Protein AF-A0A2W2DKU0-F1 (afdb_monomer_lite)

Sequence (84 aa):
MRASRAAVALAVVGLAGAASAGQAAINAELGQRAGNATLGGVVNNLGGSLVVLV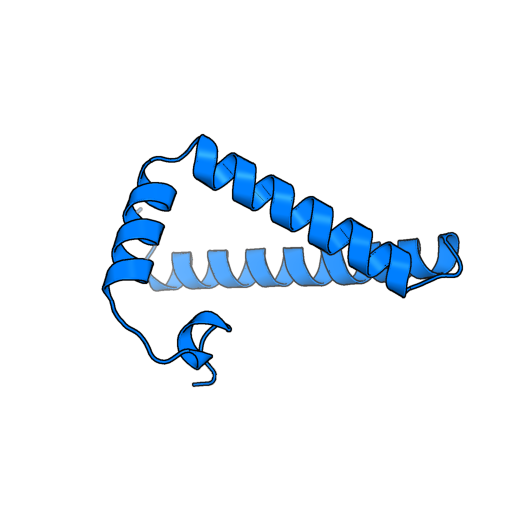GLLVLPSMRTGLVALRRSGLPWWSYLGGLG

Foldseek 3Di:
DDDDPVRVVVVVVVVVVVVVVVLVVQLVVVCVVVVHSVVSVVVSVVVVVVVVVVCCVPPVVNVVVVVVVVVVPDDPCVVVVDPD

Organism: NCBI:txid515350

Structure (mmCIF, N/CA/C/O backbone):
data_AF-A0A2W2DKU0-F1
#
_entry.id   AF-A0A2W2DKU0-F1
#
loop_
_atom_site.group_PDB
_atom_site.id
_atom_site.type_symbol
_atom_site.label_atom_id
_atom_site.label_alt_id
_atom_site.label_comp_id
_atom_site.label_asym_id
_atom_site.label_entity_id
_atom_site.label_seq_id
_atom_site.pdbx_PDB_ins_code
_atom_site.Cartn_x
_atom_site.Cartn_y
_atom_site.Cartn_z
_atom_site.occupancy
_atom_site.B_iso_or_equiv
_atom_site.auth_seq_id
_atom_site.auth_comp_id
_atom_site.auth_asym_id
_atom_site.auth_atom_id
_atom_site.pdbx_PDB_mod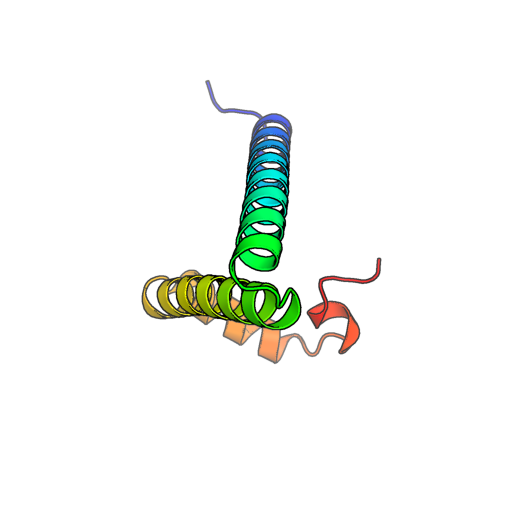el_num
ATOM 1 N N . MET A 1 1 ? 11.975 2.173 25.848 1.00 51.50 1 MET A N 1
ATOM 2 C CA . MET A 1 1 ? 11.553 3.552 25.507 1.00 51.50 1 MET A CA 1
ATOM 3 C C . MET A 1 1 ? 10.437 3.448 24.475 1.00 51.50 1 MET A C 1
ATOM 5 O O . MET A 1 1 ? 10.661 2.816 23.452 1.00 51.50 1 MET A O 1
ATOM 9 N N . ARG A 1 2 ? 9.219 3.939 24.745 1.00 67.69 2 ARG A N 1
ATOM 10 C CA . ARG A 1 2 ? 8.142 3.924 23.734 1.00 67.69 2 ARG A CA 1
ATOM 11 C C . ARG A 1 2 ? 8.384 5.075 22.760 1.00 67.69 2 ARG A C 1
ATOM 13 O O . ARG A 1 2 ? 8.500 6.213 23.203 1.00 67.69 2 ARG A O 1
ATOM 20 N N . ALA A 1 3 ? 8.478 4.778 21.466 1.00 71.19 3 ALA A N 1
ATOM 21 C CA . ALA A 1 3 ? 8.551 5.810 20.439 1.00 71.19 3 ALA A CA 1
ATOM 22 C C . ALA A 1 3 ? 7.303 6.704 20.520 1.00 71.19 3 ALA A C 1
ATOM 24 O O . ALA A 1 3 ? 6.188 6.210 20.717 1.00 71.19 3 ALA A O 1
ATOM 25 N N . SER A 1 4 ? 7.485 8.019 20.394 1.00 90.94 4 SER A N 1
ATOM 26 C CA . SER A 1 4 ? 6.356 8.945 20.334 1.00 90.94 4 SER A CA 1
ATOM 27 C C . SER A 1 4 ? 5.539 8.683 19.063 1.00 90.94 4 SER A C 1
ATOM 29 O O . SER A 1 4 ? 6.074 8.234 18.048 1.00 90.94 4 SER A O 1
ATOM 31 N N . ARG A 1 5 ? 4.233 8.985 19.090 1.00 91.44 5 ARG A N 1
ATOM 32 C CA . ARG A 1 5 ? 3.366 8.868 17.898 1.00 91.44 5 ARG A CA 1
ATOM 33 C C . ARG A 1 5 ? 3.935 9.640 16.703 1.00 91.44 5 ARG A C 1
ATOM 35 O O . ARG A 1 5 ? 3.848 9.164 15.580 1.00 91.44 5 ARG A O 1
ATOM 42 N N . ALA A 1 6 ? 4.569 10.784 16.966 1.00 91.19 6 ALA A N 1
ATOM 43 C CA . ALA A 1 6 ? 5.253 11.586 15.959 1.00 91.19 6 ALA A CA 1
ATOM 44 C C . ALA A 1 6 ? 6.455 10.853 15.340 1.00 91.19 6 ALA A C 1
ATOM 46 O O . ALA A 1 6 ? 6.592 10.840 14.124 1.00 91.19 6 ALA A O 1
ATOM 47 N N . ALA A 1 7 ? 7.289 10.189 16.148 1.00 92.56 7 ALA A N 1
ATOM 48 C CA . ALA A 1 7 ? 8.421 9.413 15.639 1.00 92.56 7 ALA A CA 1
ATOM 49 C C . ALA A 1 7 ? 7.964 8.228 14.775 1.00 92.56 7 ALA A C 1
ATOM 51 O O . ALA A 1 7 ? 8.549 7.965 13.728 1.00 92.56 7 ALA A O 1
ATOM 52 N N . VAL A 1 8 ? 6.884 7.548 15.176 1.00 93.69 8 VAL A N 1
ATOM 53 C CA . VAL A 1 8 ? 6.281 6.476 14.369 1.00 93.69 8 VAL A CA 1
ATOM 54 C C . VAL A 1 8 ? 5.729 7.031 13.056 1.00 93.69 8 VAL A C 1
ATOM 56 O O . VAL A 1 8 ? 6.001 6.461 12.005 1.00 93.69 8 VAL A O 1
ATOM 59 N N . ALA A 1 9 ? 5.007 8.153 13.091 1.00 91.25 9 ALA A N 1
ATOM 60 C CA . ALA A 1 9 ? 4.484 8.789 11.883 1.00 91.25 9 ALA A CA 1
ATOM 61 C C . ALA A 1 9 ? 5.610 9.198 10.919 1.00 91.25 9 ALA A C 1
ATOM 63 O O . ALA A 1 9 ? 5.532 8.895 9.732 1.00 91.25 9 ALA A O 1
ATOM 64 N N . LEU A 1 10 ? 6.686 9.809 11.427 1.00 93.38 10 LEU A N 1
ATOM 65 C CA . LEU A 1 10 ? 7.860 10.174 10.628 1.00 93.38 10 LEU A CA 1
ATOM 66 C C . LEU A 1 10 ? 8.544 8.951 10.017 1.00 93.38 10 LEU A C 1
ATOM 68 O O . LEU A 1 10 ? 8.905 8.982 8.844 1.00 93.38 10 LEU A O 1
ATOM 72 N N . ALA A 1 11 ? 8.686 7.864 10.779 1.00 92.56 11 ALA A N 1
ATOM 73 C CA . ALA A 1 11 ? 9.246 6.621 10.262 1.00 92.56 11 ALA A CA 1
ATOM 74 C C . ALA A 1 11 ? 8.371 6.031 9.146 1.00 92.56 11 ALA A C 1
ATOM 76 O O . ALA A 1 11 ? 8.887 5.656 8.098 1.00 92.56 11 ALA A O 1
ATOM 77 N N . VAL A 1 12 ? 7.048 5.999 9.336 1.00 92.81 12 VAL A N 1
ATOM 78 C CA . VAL A 1 12 ? 6.102 5.506 8.324 1.00 92.81 12 VAL A CA 1
ATOM 79 C C . VAL A 1 12 ? 6.164 6.354 7.056 1.00 92.81 12 VAL A C 1
ATOM 81 O O . VAL A 1 12 ? 6.278 5.798 5.968 1.00 92.81 12 VAL A O 1
ATOM 84 N N . VAL A 1 13 ? 6.143 7.683 7.180 1.00 91.88 13 VAL A N 1
ATOM 85 C CA . VAL A 1 13 ? 6.224 8.593 6.027 1.00 91.88 13 VAL A CA 1
ATOM 86 C C . VAL A 1 13 ? 7.572 8.466 5.319 1.00 91.88 13 VAL A C 1
ATOM 88 O O . VAL A 1 13 ? 7.607 8.391 4.094 1.00 91.88 13 VAL A O 1
ATOM 91 N N . GLY A 1 14 ? 8.676 8.382 6.065 1.00 94.50 14 GLY A N 1
ATOM 92 C CA . GLY A 1 14 ? 10.010 8.194 5.494 1.00 94.50 14 GLY A CA 1
ATOM 93 C C . GLY A 1 14 ? 10.132 6.882 4.718 1.00 94.50 14 GLY A C 1
ATOM 94 O O . GLY A 1 14 ? 10.612 6.878 3.585 1.00 94.50 14 GLY A O 1
ATOM 95 N N . LEU A 1 15 ? 9.633 5.780 5.284 1.00 92.00 15 LEU A N 1
ATOM 96 C CA . LEU A 1 15 ? 9.603 4.479 4.612 1.00 92.00 15 LEU A CA 1
ATOM 97 C C . LEU A 1 15 ? 8.700 4.497 3.374 1.00 92.00 15 LEU A C 1
ATOM 99 O O . LEU A 1 15 ? 9.095 3.987 2.328 1.00 92.00 15 LEU A O 1
ATOM 103 N N . ALA A 1 16 ? 7.521 5.115 3.465 1.00 86.19 16 ALA A N 1
ATOM 104 C CA . ALA A 1 16 ? 6.610 5.260 2.332 1.00 86.19 16 ALA A CA 1
ATOM 105 C C . ALA A 1 16 ? 7.232 6.100 1.204 1.00 86.19 16 ALA A C 1
ATOM 107 O O . ALA A 1 16 ? 7.127 5.735 0.031 1.00 86.19 16 ALA A O 1
ATOM 108 N N . GLY A 1 17 ? 7.928 7.187 1.548 1.00 86.81 17 GLY A N 1
ATOM 109 C CA . GLY A 1 17 ? 8.655 8.023 0.595 1.00 86.81 17 GLY A CA 1
ATOM 110 C C . GLY A 1 17 ? 9.795 7.267 -0.090 1.00 86.81 17 GLY A C 1
ATOM 111 O O . GLY A 1 17 ? 9.889 7.279 -1.317 1.00 86.81 17 GLY A O 1
ATOM 112 N N . ALA A 1 18 ? 10.613 6.542 0.678 1.00 90.19 18 ALA A N 1
ATOM 113 C CA . ALA A 1 18 ? 11.698 5.723 0.138 1.00 90.19 18 ALA A CA 1
ATOM 114 C C . ALA A 1 18 ? 11.179 4.608 -0.787 1.00 90.19 18 ALA A C 1
ATOM 116 O O . ALA A 1 18 ? 11.714 4.409 -1.878 1.00 90.19 18 ALA A O 1
ATOM 117 N N . ALA A 1 19 ? 10.104 3.921 -0.388 1.00 85.12 19 ALA A N 1
ATOM 118 C CA . ALA A 1 19 ? 9.455 2.907 -1.214 1.00 85.12 19 ALA A CA 1
ATOM 119 C C . ALA A 1 19 ? 8.907 3.506 -2.520 1.00 85.12 19 ALA A C 1
ATOM 121 O O . ALA A 1 19 ? 9.132 2.944 -3.591 1.00 85.12 19 ALA A O 1
ATOM 122 N N . SER A 1 20 ? 8.268 4.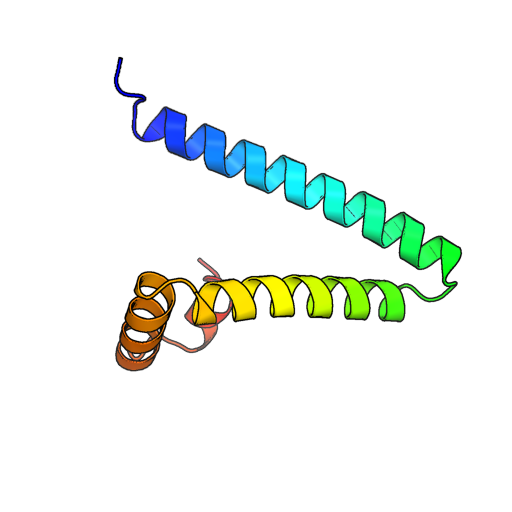678 -2.447 1.00 81.50 20 SER A N 1
ATOM 123 C CA . SER A 1 20 ? 7.728 5.379 -3.620 1.00 81.50 20 SER A CA 1
ATOM 124 C C . SER A 1 20 ? 8.830 5.786 -4.601 1.00 81.50 20 SER A C 1
ATOM 126 O O . SER A 1 20 ? 8.697 5.571 -5.806 1.00 81.50 20 SER A O 1
ATOM 128 N N . ALA A 1 21 ? 9.950 6.313 -4.094 1.00 82.06 21 ALA A N 1
ATOM 129 C CA . ALA A 1 21 ? 11.114 6.646 -4.913 1.00 82.06 21 ALA A CA 1
ATOM 130 C C . ALA A 1 21 ? 11.723 5.396 -5.575 1.00 82.06 21 ALA A C 1
ATOM 132 O O . ALA A 1 21 ? 12.032 5.413 -6.767 1.00 82.06 21 ALA A O 1
ATOM 133 N N . GLY A 1 22 ? 11.831 4.291 -4.828 1.00 83.81 22 GLY A N 1
ATOM 134 C CA . GLY A 1 22 ? 12.290 3.006 -5.357 1.00 83.81 22 GLY A CA 1
ATOM 135 C C . GLY A 1 22 ? 11.384 2.468 -6.469 1.00 83.81 22 GLY A C 1
ATOM 136 O O . GLY A 1 22 ? 11.876 2.089 -7.531 1.00 83.81 22 GLY A O 1
ATOM 137 N N . GLN A 1 23 ? 10.062 2.498 -6.274 1.00 82.69 23 GLN A N 1
ATOM 138 C CA . GLN A 1 23 ? 9.100 2.090 -7.303 1.00 82.69 23 GLN A CA 1
ATOM 139 C C . GLN A 1 23 ? 9.189 2.966 -8.556 1.00 82.69 23 GLN A C 1
ATOM 141 O O . GLN A 1 23 ? 9.135 2.438 -9.665 1.00 82.69 23 GLN A O 1
ATOM 146 N N . ALA A 1 24 ? 9.366 4.282 -8.411 1.00 80.94 24 ALA A N 1
ATOM 147 C CA . ALA A 1 24 ? 9.524 5.185 -9.550 1.00 80.94 24 ALA A CA 1
ATOM 148 C C . ALA A 1 24 ? 10.777 4.854 -10.379 1.00 80.94 24 ALA A C 1
ATOM 150 O O . ALA A 1 24 ? 10.692 4.773 -11.605 1.00 80.94 24 ALA A O 1
ATOM 151 N N . ALA A 1 25 ? 11.910 4.595 -9.719 1.00 84.38 25 ALA A N 1
ATOM 152 C CA . ALA A 1 25 ? 13.151 4.207 -10.388 1.00 84.38 25 ALA A CA 1
ATOM 153 C C . ALA A 1 25 ? 13.016 2.859 -11.118 1.00 84.38 25 ALA A C 1
ATOM 155 O O . ALA A 1 25 ? 13.384 2.748 -12.287 1.00 84.38 25 ALA A O 1
ATOM 156 N N . ILE A 1 26 ? 12.428 1.854 -10.459 1.00 83.19 26 ILE A N 1
ATOM 157 C CA . ILE A 1 26 ? 12.191 0.534 -11.061 1.00 83.19 26 ILE A CA 1
ATOM 158 C C . ILE A 1 26 ? 11.258 0.653 -12.269 1.00 83.19 26 ILE A C 1
ATOM 160 O O . ILE A 1 26 ? 11.551 0.087 -13.316 1.00 83.19 26 ILE A O 1
ATOM 164 N N . ASN A 1 27 ? 10.164 1.409 -12.159 1.00 81.44 27 ASN A N 1
ATOM 165 C CA . ASN A 1 27 ? 9.206 1.579 -13.251 1.00 81.44 27 ASN A CA 1
ATOM 166 C C . ASN A 1 27 ? 9.812 2.313 -14.452 1.00 81.44 27 ASN A C 1
ATOM 168 O O . ASN A 1 27 ? 9.501 1.964 -15.591 1.00 81.44 27 ASN A O 1
ATOM 172 N N . ALA A 1 28 ? 10.679 3.302 -14.212 1.00 80.56 28 ALA A N 1
ATOM 173 C CA . ALA A 1 28 ? 11.394 4.006 -15.272 1.00 80.56 28 ALA A CA 1
ATOM 174 C C . ALA A 1 28 ? 12.339 3.059 -16.026 1.00 80.56 28 ALA A C 1
ATOM 176 O O . ALA A 1 28 ? 12.286 2.990 -17.255 1.00 80.56 28 ALA A O 1
ATOM 177 N N . GLU A 1 29 ? 13.129 2.272 -15.295 1.00 85.06 29 GLU A N 1
ATOM 178 C CA . GLU A 1 29 ? 14.028 1.270 -15.873 1.00 85.06 29 GLU A CA 1
ATOM 179 C C . GLU A 1 29 ? 13.250 0.199 -16.652 1.00 85.06 29 GLU A C 1
ATOM 181 O O . GLU A 1 29 ? 13.593 -0.141 -17.784 1.00 85.06 29 GLU A O 1
ATOM 186 N N . LEU A 1 30 ? 12.159 -0.315 -16.075 1.00 80.69 30 LEU A N 1
ATOM 187 C CA . LEU A 1 30 ? 11.326 -1.330 -16.716 1.00 80.69 30 LEU A CA 1
ATOM 188 C C . LEU A 1 30 ? 10.665 -0.783 -17.986 1.00 80.69 30 LEU A C 1
ATOM 190 O O . LEU A 1 30 ? 10.602 -1.485 -18.992 1.00 80.69 30 LEU A O 1
ATOM 194 N N . GLY A 1 31 ? 10.213 0.473 -17.957 1.00 80.81 31 GLY A N 1
ATOM 195 C CA . GLY A 1 31 ? 9.650 1.165 -19.114 1.00 80.81 31 GLY A CA 1
ATOM 196 C C . GLY A 1 31 ? 10.667 1.358 -20.238 1.00 80.81 31 GLY A C 1
ATOM 197 O O . GLY A 1 31 ? 10.326 1.123 -21.398 1.00 80.81 31 GLY A O 1
ATOM 198 N N . GLN A 1 32 ? 11.914 1.713 -19.904 1.00 85.12 32 GLN A N 1
ATOM 199 C CA . GLN A 1 32 ? 13.009 1.807 -20.875 1.00 85.12 32 GLN A CA 1
ATOM 200 C C . GLN A 1 32 ? 13.342 0.440 -21.485 1.00 85.12 32 GLN A C 1
ATOM 202 O O . GLN A 1 32 ? 13.406 0.318 -22.707 1.00 85.12 32 GLN A O 1
ATOM 207 N N . ARG A 1 33 ? 13.485 -0.604 -20.659 1.00 84.75 33 ARG A N 1
ATOM 208 C CA . ARG A 1 33 ? 13.811 -1.966 -21.124 1.00 84.75 33 ARG A CA 1
ATOM 209 C C . ARG A 1 33 ? 12.699 -2.606 -21.947 1.00 84.75 33 ARG A C 1
ATOM 211 O O . ARG A 1 33 ? 12.983 -3.302 -22.914 1.00 84.75 33 ARG A O 1
ATOM 218 N N . ALA A 1 34 ? 11.443 -2.392 -21.563 1.00 82.88 34 ALA A N 1
ATOM 219 C CA . ALA A 1 34 ? 10.290 -2.933 -22.275 1.00 82.88 34 ALA A CA 1
ATOM 220 C C . ALA A 1 34 ? 9.939 -2.131 -23.540 1.00 82.88 34 ALA A C 1
ATOM 222 O O . ALA A 1 34 ? 9.084 -2.566 -24.309 1.00 82.88 34 ALA A O 1
ATOM 223 N N . GLY A 1 35 ? 10.527 -0.940 -23.729 1.00 86.06 35 GLY A N 1
ATOM 224 C CA . GLY A 1 35 ? 10.157 -0.003 -24.796 1.00 86.06 35 GLY A CA 1
ATOM 225 C C . GLY A 1 35 ? 8.706 0.490 -24.708 1.00 86.06 35 GLY A C 1
ATOM 226 O O . GLY A 1 35 ? 8.189 1.078 -25.654 1.00 86.06 35 GLY A O 1
ATOM 227 N N . ASN A 1 36 ? 8.024 0.222 -23.590 1.00 81.44 36 ASN A N 1
ATOM 228 C CA . ASN A 1 36 ? 6.609 0.501 -23.392 1.00 81.44 36 ASN A CA 1
ATOM 229 C C . ASN A 1 36 ? 6.345 0.821 -21.913 1.00 81.44 36 ASN A C 1
ATOM 231 O O . ASN A 1 36 ? 6.151 -0.064 -21.074 1.00 81.44 36 ASN A O 1
ATOM 235 N N . ALA A 1 37 ? 6.322 2.117 -21.601 1.00 79.75 37 ALA A N 1
ATOM 236 C CA . ALA A 1 37 ? 6.082 2.619 -20.251 1.00 79.75 37 ALA A CA 1
ATOM 237 C C . ALA A 1 37 ? 4.698 2.224 -19.704 1.00 79.75 37 ALA A C 1
ATOM 239 O O . ALA A 1 37 ? 4.555 1.983 -18.505 1.00 79.75 37 ALA A O 1
ATOM 240 N N . THR A 1 38 ? 3.687 2.101 -20.570 1.00 82.44 38 THR A N 1
ATOM 241 C CA . THR A 1 38 ? 2.339 1.674 -20.173 1.00 82.44 38 THR A CA 1
ATOM 242 C C . THR A 1 38 ? 2.345 0.235 -19.665 1.00 82.44 38 THR A C 1
ATOM 244 O O . THR A 1 38 ? 1.767 -0.034 -18.615 1.00 82.44 38 THR A O 1
ATOM 247 N N . LEU A 1 39 ? 3.045 -0.677 -20.348 1.00 78.88 39 LEU A N 1
ATOM 248 C CA . LEU A 1 39 ? 3.204 -2.067 -19.901 1.00 78.88 39 LEU A CA 1
ATOM 249 C C . LEU A 1 39 ? 3.897 -2.149 -18.535 1.00 78.88 39 LEU A C 1
ATOM 251 O O . LEU A 1 39 ? 3.411 -2.854 -17.652 1.00 78.88 39 LEU A O 1
ATOM 255 N N . GLY A 1 40 ? 4.975 -1.384 -18.328 1.00 78.75 40 GLY A N 1
ATOM 256 C CA . GLY A 1 40 ? 5.647 -1.304 -17.025 1.00 78.75 40 GLY A CA 1
ATOM 257 C C . GLY A 1 40 ? 4.722 -0.788 -15.916 1.00 78.75 40 GLY A C 1
ATOM 258 O O . GLY A 1 40 ? 4.647 -1.380 -14.837 1.00 78.75 40 GLY A O 1
ATOM 259 N N . GLY A 1 41 ? 3.939 0.255 -16.207 1.00 79.81 41 GLY A N 1
ATOM 260 C CA . GLY A 1 41 ? 2.925 0.782 -15.292 1.00 79.81 41 GLY A CA 1
ATOM 261 C C . GLY A 1 41 ? 1.839 -0.240 -14.941 1.00 79.81 41 GLY A C 1
ATOM 262 O O . GLY A 1 41 ? 1.477 -0.368 -13.769 1.00 79.81 41 GLY A O 1
ATOM 263 N N . VAL A 1 42 ? 1.344 -1.000 -15.921 1.00 84.38 42 VAL A N 1
ATOM 264 C CA . VAL A 1 42 ? 0.349 -2.064 -15.703 1.00 84.38 42 VAL A CA 1
ATOM 265 C C . VAL A 1 42 ? 0.919 -3.171 -14.817 1.00 84.38 42 VAL A C 1
ATOM 267 O O . VAL A 1 42 ? 0.274 -3.547 -13.841 1.00 84.38 42 VAL A O 1
ATOM 270 N N . VAL A 1 43 ? 2.137 -3.649 -15.093 1.00 82.44 43 VAL A N 1
ATOM 271 C CA . VAL A 1 43 ? 2.784 -4.705 -14.293 1.00 82.44 43 VAL A CA 1
ATOM 272 C C . VAL A 1 43 ? 2.988 -4.262 -12.843 1.00 82.44 43 VAL A C 1
ATOM 274 O O . VAL A 1 43 ? 2.653 -5.015 -11.929 1.00 82.44 43 VAL A O 1
ATOM 277 N N . ASN A 1 44 ? 3.456 -3.032 -12.609 1.00 83.94 44 ASN A N 1
ATOM 278 C CA . ASN A 1 44 ? 3.621 -2.504 -11.252 1.00 83.94 44 ASN A CA 1
ATOM 279 C C . ASN A 1 44 ? 2.285 -2.401 -10.500 1.00 83.94 44 ASN A C 1
ATOM 281 O O . ASN A 1 44 ? 2.191 -2.826 -9.348 1.00 83.94 44 ASN A O 1
ATOM 285 N N . ASN A 1 45 ? 1.238 -1.880 -11.147 1.00 85.56 45 ASN A N 1
ATOM 286 C CA . ASN A 1 45 ? -0.081 -1.768 -10.519 1.00 85.56 45 ASN A CA 1
ATOM 287 C C . ASN A 1 45 ? -0.714 -3.141 -10.249 1.00 85.56 45 ASN A C 1
ATOM 289 O O . ASN A 1 45 ? -1.320 -3.334 -9.194 1.00 85.56 45 ASN A O 1
ATOM 293 N N . LEU A 1 46 ? -0.547 -4.111 -11.153 1.00 88.62 46 LEU A N 1
ATOM 294 C CA . LEU A 1 46 ? -0.988 -5.491 -10.934 1.00 88.62 46 LEU A CA 1
ATOM 295 C C . LEU A 1 46 ? -0.241 -6.137 -9.765 1.00 88.62 46 LEU A C 1
ATOM 297 O O . LEU A 1 46 ? -0.879 -6.711 -8.885 1.00 88.62 46 LEU A O 1
ATOM 301 N N . GLY A 1 47 ? 1.085 -5.993 -9.707 1.00 88.25 47 GLY A N 1
ATOM 302 C CA . GLY A 1 47 ? 1.894 -6.491 -8.594 1.00 88.25 47 GLY A CA 1
ATOM 303 C C . GLY A 1 47 ? 1.465 -5.892 -7.253 1.00 88.25 47 GLY A C 1
ATOM 304 O O . GLY A 1 47 ? 1.191 -6.629 -6.306 1.00 88.25 47 GLY A O 1
ATOM 305 N N . GLY A 1 48 ? 1.311 -4.566 -7.188 1.00 86.69 48 GLY A N 1
ATOM 306 C CA . GLY A 1 48 ? 0.812 -3.881 -5.992 1.00 86.69 48 GLY A CA 1
ATOM 307 C C . GLY A 1 48 ? -0.595 -4.340 -5.591 1.00 86.69 48 GLY A C 1
ATOM 308 O O . GLY A 1 48 ? -0.846 -4.614 -4.417 1.00 86.69 48 GLY A O 1
ATOM 309 N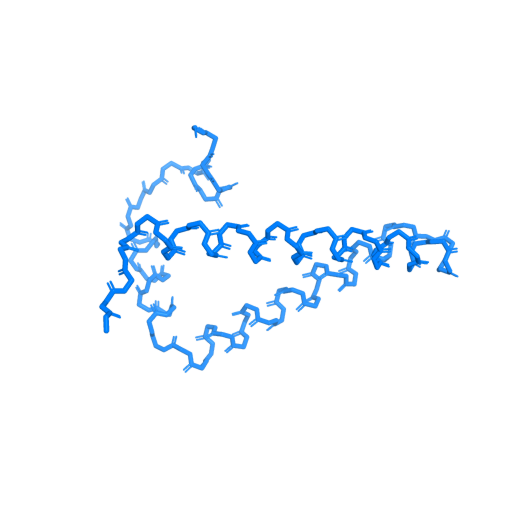 N . SER A 1 49 ? -1.493 -4.516 -6.563 1.00 90.12 49 SER A N 1
ATOM 310 C CA . SER A 1 49 ? -2.855 -5.009 -6.315 1.00 90.12 49 SER A CA 1
ATOM 311 C C . SER A 1 49 ? -2.858 -6.428 -5.751 1.00 90.12 49 SER A C 1
ATOM 313 O O . SER A 1 49 ? -3.614 -6.716 -4.825 1.00 90.12 49 SER A O 1
ATOM 315 N N . LEU A 1 50 ? -1.993 -7.312 -6.256 1.00 91.69 50 LEU A N 1
ATOM 316 C CA . LEU A 1 50 ? -1.846 -8.674 -5.738 1.00 91.69 50 LEU A CA 1
ATOM 317 C C . LEU A 1 50 ? -1.343 -8.680 -4.294 1.00 91.69 50 LEU A C 1
ATOM 319 O O . LEU A 1 50 ? -1.876 -9.427 -3.476 1.00 91.69 50 LEU A O 1
ATOM 323 N N . VAL A 1 51 ? -0.380 -7.822 -3.949 1.00 91.94 51 VAL A N 1
ATOM 324 C CA . VAL A 1 51 ? 0.089 -7.681 -2.559 1.00 91.94 51 VAL A CA 1
ATOM 325 C C . VAL A 1 51 ? -1.052 -7.231 -1.643 1.00 91.94 51 VAL A C 1
ATOM 327 O O . VAL A 1 51 ? -1.250 -7.813 -0.575 1.00 91.94 51 VAL A O 1
ATOM 330 N N . VAL A 1 52 ? -1.852 -6.249 -2.072 1.00 90.44 52 VAL A N 1
ATOM 331 C CA . VAL A 1 52 ? -3.033 -5.798 -1.317 1.00 90.44 52 VAL A CA 1
ATOM 332 C C . VAL A 1 52 ? -4.070 -6.916 -1.179 1.00 90.44 52 VAL A C 1
ATOM 334 O O . VAL A 1 52 ? -4.604 -7.110 -0.087 1.00 90.44 52 VAL A O 1
ATOM 337 N N . LEU A 1 53 ? -4.334 -7.680 -2.245 1.00 91.88 53 LEU A N 1
ATOM 338 C CA . LEU A 1 53 ? -5.247 -8.826 -2.215 1.00 91.88 53 LEU A CA 1
ATOM 339 C C . LEU A 1 53 ? -4.768 -9.899 -1.238 1.00 91.88 53 LEU A C 1
ATOM 341 O O . LEU A 1 53 ? -5.561 -10.370 -0.426 1.00 91.88 53 LEU A O 1
ATOM 345 N N . VAL A 1 54 ? -3.481 -10.247 -1.255 1.00 95.19 54 VAL A N 1
ATOM 346 C CA . VAL A 1 54 ? -2.895 -11.179 -0.280 1.00 95.19 54 VAL A CA 1
ATOM 347 C C . VAL A 1 54 ? -3.069 -10.640 1.140 1.00 95.19 54 VAL A C 1
ATOM 349 O O . VAL A 1 54 ? -3.524 -11.377 2.013 1.00 95.19 54 VAL A O 1
ATOM 352 N N . GLY A 1 55 ? -2.804 -9.351 1.367 1.00 93.56 55 GLY A N 1
ATOM 353 C CA . GLY A 1 55 ? -3.068 -8.696 2.649 1.00 93.56 55 GLY A CA 1
ATOM 354 C C . GLY A 1 55 ? -4.527 -8.842 3.085 1.00 93.56 55 GLY A C 1
ATOM 355 O O . GLY A 1 55 ? -4.795 -9.289 4.197 1.00 93.56 55 GLY A O 1
ATOM 356 N N . LEU A 1 56 ? -5.482 -8.567 2.196 1.00 93.19 56 LEU A N 1
ATOM 357 C CA . LEU A 1 56 ? -6.913 -8.727 2.464 1.00 93.19 56 LEU A CA 1
ATOM 358 C C . LEU A 1 56 ? -7.296 -10.187 2.769 1.00 93.19 56 LEU A C 1
ATOM 360 O O . LEU A 1 56 ? -8.159 -10.448 3.613 1.00 93.19 56 LEU A O 1
ATOM 364 N N . LEU A 1 57 ? -6.665 -11.154 2.101 1.00 93.38 57 LEU A N 1
ATOM 365 C CA . LEU A 1 57 ? -6.900 -12.577 2.335 1.00 93.38 57 LEU A CA 1
ATOM 366 C C . LEU A 1 57 ? -6.284 -13.059 3.653 1.00 93.38 57 LEU A C 1
ATOM 368 O O . LEU A 1 57 ? -6.872 -13.922 4.296 1.00 93.38 57 LEU A O 1
ATOM 372 N N . VAL A 1 58 ? -5.154 -12.516 4.090 1.00 96.12 58 VAL A N 1
ATOM 373 C CA . VAL A 1 58 ? -4.443 -13.021 5.276 1.00 96.12 58 VAL A CA 1
ATOM 374 C C . VAL A 1 58 ? -4.787 -12.236 6.545 1.00 96.12 58 VAL A C 1
ATOM 376 O O . VAL A 1 58 ? -4.779 -12.808 7.631 1.00 96.12 58 VAL A O 1
ATOM 379 N N . LEU A 1 59 ? -5.131 -10.949 6.436 1.00 96.00 59 LEU A N 1
ATOM 380 C CA . LEU A 1 59 ? -5.335 -10.052 7.576 1.00 96.00 59 LEU A CA 1
ATOM 381 C C . LEU A 1 59 ? -6.832 -9.802 7.834 1.00 96.00 59 LEU A C 1
ATOM 383 O O . LEU A 1 59 ? -7.475 -9.052 7.091 1.00 96.00 59 LEU A O 1
ATOM 387 N N . PRO A 1 60 ? -7.408 -10.338 8.932 1.00 91.44 60 PRO A N 1
ATOM 388 C CA . PRO A 1 60 ? -8.807 -10.097 9.287 1.00 91.44 60 PRO A CA 1
ATOM 389 C C . PRO A 1 60 ? -9.131 -8.611 9.484 1.00 91.44 60 PRO A C 1
ATOM 391 O O . PRO A 1 60 ? -10.226 -8.170 9.147 1.00 91.44 60 PRO A O 1
ATOM 394 N N . SER A 1 61 ? -8.170 -7.820 9.974 1.00 93.62 61 SER A N 1
ATOM 395 C CA . SER A 1 61 ? -8.322 -6.373 10.171 1.00 93.62 61 SER A CA 1
ATOM 396 C C . SER A 1 61 ? -8.605 -5.625 8.867 1.00 93.62 61 SER A C 1
ATOM 398 O O . SER A 1 61 ? -9.449 -4.730 8.860 1.00 93.62 61 SER A O 1
ATOM 400 N N . MET A 1 62 ? -7.973 -6.017 7.754 1.00 92.81 62 MET A N 1
ATOM 401 C CA . MET A 1 62 ? -8.228 -5.415 6.440 1.00 92.81 62 MET A CA 1
ATOM 402 C C . MET A 1 62 ? -9.642 -5.731 5.951 1.00 92.81 62 MET A C 1
ATOM 404 O O . MET A 1 62 ? -10.318 -4.855 5.416 1.00 92.81 62 MET A O 1
ATOM 408 N N . ARG A 1 63 ? -10.129 -6.954 6.194 1.00 93.19 63 ARG A N 1
ATOM 409 C CA . ARG A 1 63 ? -11.501 -7.355 5.841 1.00 93.19 63 ARG A CA 1
ATOM 410 C C . ARG A 1 63 ? -12.532 -6.561 6.637 1.00 93.19 63 ARG A C 1
ATOM 412 O O . ARG A 1 63 ? -13.460 -6.005 6.054 1.00 93.19 63 ARG A O 1
ATOM 419 N N . THR A 1 64 ? -12.350 -6.465 7.955 1.00 94.44 64 THR A N 1
ATOM 420 C CA . THR A 1 64 ? -13.240 -5.687 8.829 1.00 94.44 64 THR A CA 1
ATOM 421 C C . THR A 1 64 ? -13.216 -4.204 8.460 1.00 94.44 64 THR A C 1
ATOM 423 O O . THR A 1 64 ? -14.273 -3.580 8.373 1.00 94.44 64 THR A O 1
ATOM 426 N N . GLY A 1 65 ? -12.033 -3.656 8.166 1.00 90.19 65 GLY A N 1
ATOM 427 C CA . GLY A 1 65 ? -11.868 -2.286 7.683 1.00 90.19 65 GLY A CA 1
ATOM 428 C C . GLY A 1 65 ? -12.593 -2.035 6.361 1.00 90.19 65 GLY A C 1
ATOM 429 O O . GLY A 1 65 ? -13.304 -1.043 6.241 1.00 90.19 65 GLY A O 1
ATOM 430 N N . LEU A 1 66 ? -12.503 -2.960 5.401 1.00 90.12 66 LEU A N 1
ATOM 431 C CA . LEU A 1 66 ? -13.205 -2.858 4.119 1.00 90.12 66 LEU A CA 1
ATOM 432 C C . LEU A 1 66 ? -14.731 -2.897 4.288 1.00 90.12 66 LEU A C 1
ATOM 434 O O . LEU A 1 66 ? -15.446 -2.124 3.651 1.00 90.12 66 LEU A O 1
ATOM 438 N N . VAL A 1 67 ? -15.244 -3.761 5.168 1.00 92.75 67 VAL A N 1
ATOM 439 C CA . VAL A 1 67 ? -16.681 -3.804 5.490 1.00 92.75 67 VAL A CA 1
ATOM 440 C C . VAL A 1 67 ? -17.132 -2.494 6.136 1.00 92.75 67 VAL A C 1
ATOM 442 O O . VAL A 1 67 ? -18.177 -1.963 5.758 1.00 92.75 67 VAL A O 1
ATOM 445 N N . ALA A 1 68 ? -16.351 -1.951 7.072 1.00 91.50 68 ALA A N 1
ATOM 446 C CA . ALA A 1 68 ? -16.638 -0.661 7.696 1.00 91.50 68 ALA A CA 1
ATOM 447 C C . ALA A 1 68 ? -16.624 0.482 6.667 1.00 91.50 68 ALA A C 1
ATOM 449 O O . ALA A 1 68 ? -17.551 1.287 6.632 1.00 91.50 68 ALA A O 1
ATOM 450 N N . LEU A 1 69 ? -15.633 0.497 5.775 1.00 88.69 69 LEU A N 1
ATOM 451 C CA . LEU A 1 69 ? -15.482 1.480 4.702 1.00 88.69 69 LEU A CA 1
ATOM 452 C C . LEU A 1 69 ? -16.614 1.408 3.662 1.00 88.69 69 LEU A C 1
ATOM 454 O O . LEU A 1 69 ? -17.047 2.423 3.121 1.00 88.69 69 LEU A O 1
ATOM 458 N N . ARG A 1 70 ? -17.127 0.207 3.384 1.00 86.94 70 ARG A N 1
ATOM 459 C CA . ARG A 1 70 ? -18.306 0.027 2.528 1.00 86.94 70 ARG A CA 1
ATOM 460 C C . ARG A 1 70 ? -19.578 0.553 3.195 1.00 86.94 70 ARG A C 1
ATOM 462 O O . ARG A 1 70 ? -20.473 1.035 2.510 1.00 86.94 70 ARG A O 1
ATOM 469 N N . ARG A 1 71 ? -19.676 0.432 4.520 1.00 92.38 71 ARG A N 1
ATOM 470 C CA . ARG A 1 71 ? -20.842 0.871 5.304 1.00 92.38 71 ARG A CA 1
ATOM 471 C C . ARG A 1 71 ? -20.815 2.355 5.657 1.00 92.38 71 ARG A C 1
ATOM 473 O O . ARG A 1 71 ? -21.859 2.887 6.008 1.00 92.38 71 ARG A O 1
ATOM 480 N N . SER A 1 72 ? -19.661 3.014 5.570 1.00 89.69 72 SER A N 1
ATOM 481 C CA . SER A 1 72 ? -19.520 4.419 5.958 1.00 89.69 72 SER A CA 1
ATOM 482 C C . SER A 1 72 ? -20.206 5.395 5.004 1.00 89.69 72 SER A C 1
ATOM 484 O O . SER A 1 72 ? -20.388 6.548 5.379 1.00 89.69 72 SER A O 1
ATOM 486 N N . GLY A 1 73 ? -20.597 4.959 3.798 1.00 88.50 73 GLY A N 1
ATOM 487 C CA . GLY A 1 73 ? -21.326 5.801 2.844 1.00 88.50 73 GLY A CA 1
ATOM 488 C C . GLY A 1 73 ? -20.574 7.083 2.488 1.00 88.50 73 GLY A C 1
ATOM 489 O O . GLY A 1 73 ? -21.196 8.122 2.281 1.00 88.50 73 GLY A O 1
ATOM 490 N N . LEU A 1 74 ? -19.237 7.027 2.483 1.00 87.56 74 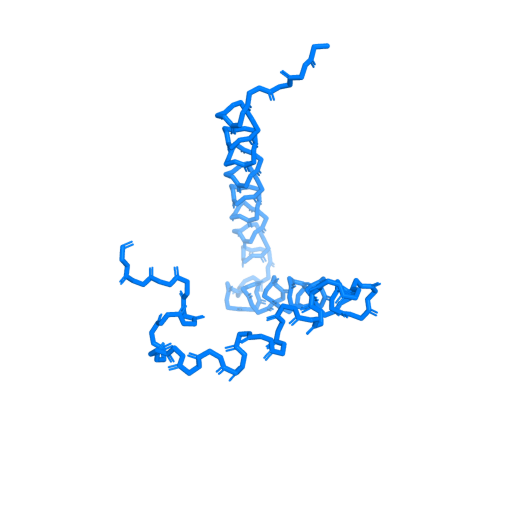LEU A N 1
ATOM 491 C CA . LEU A 1 74 ? -18.416 8.200 2.221 1.00 87.56 74 LEU A CA 1
ATOM 492 C C . LEU A 1 74 ? -18.647 8.699 0.789 1.00 87.56 74 LEU A C 1
ATOM 494 O O . LEU A 1 74 ? -18.935 7.901 -0.111 1.00 87.56 74 LEU A O 1
ATOM 498 N N . PRO A 1 75 ? -18.491 10.010 0.552 1.00 87.75 75 PRO A N 1
ATOM 499 C CA . PRO A 1 75 ? -18.483 10.549 -0.795 1.00 87.75 75 PRO A CA 1
ATOM 500 C C . PRO A 1 75 ? -17.481 9.803 -1.678 1.00 87.75 75 PRO A C 1
ATOM 502 O O . PRO A 1 75 ? -16.391 9.442 -1.234 1.00 87.75 75 PRO A O 1
ATOM 505 N N . TRP A 1 76 ? -17.830 9.598 -2.949 1.00 85.00 76 TRP A N 1
ATOM 506 C CA . TRP A 1 76 ? -17.037 8.760 -3.852 1.00 85.00 76 TRP A CA 1
ATOM 507 C C . TRP A 1 76 ? -15.567 9.210 -3.966 1.00 85.00 76 TRP A C 1
ATOM 509 O O . TRP A 1 76 ? -14.669 8.379 -4.090 1.00 85.00 76 TRP A O 1
ATOM 519 N N . TRP A 1 77 ? -15.309 10.518 -3.866 1.00 83.12 77 TRP A N 1
ATOM 520 C CA . TRP A 1 77 ? -13.968 11.101 -3.939 1.00 83.12 77 TRP A CA 1
ATOM 521 C C . TRP A 1 77 ? -13.088 10.736 -2.736 1.00 83.12 77 TRP A C 1
ATOM 523 O O . TRP A 1 77 ? -11.865 10.698 -2.861 1.00 83.12 77 TRP A O 1
ATOM 533 N N . SER A 1 78 ? -13.674 10.406 -1.581 1.00 82.94 78 SER A N 1
ATOM 534 C CA . SER A 1 78 ? -12.915 9.960 -0.408 1.00 82.94 78 SER A CA 1
ATOM 535 C C . SER A 1 78 ? -12.242 8.604 -0.647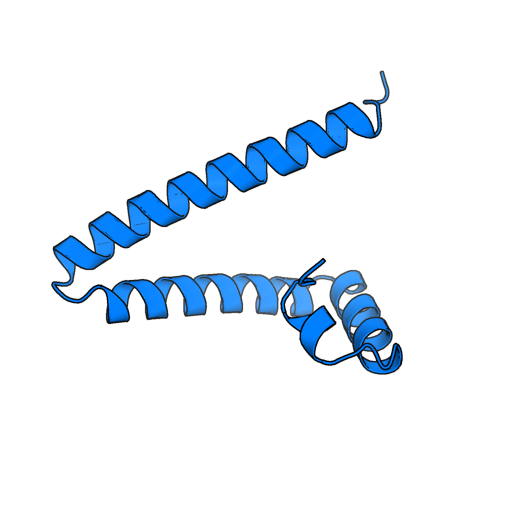 1.00 82.94 78 SER A C 1
ATOM 537 O O . SER A 1 78 ? -11.191 8.330 -0.071 1.00 82.94 78 SER A O 1
ATOM 539 N N . TYR A 1 79 ? -12.785 7.774 -1.543 1.00 79.56 79 TYR A N 1
ATOM 540 C CA . TYR A 1 79 ? -12.176 6.494 -1.918 1.00 79.56 79 TYR A CA 1
ATOM 541 C C . TYR A 1 79 ? -10.945 6.641 -2.824 1.00 79.56 79 TYR A C 1
ATOM 543 O O . TYR A 1 79 ? -10.194 5.683 -2.977 1.00 79.56 79 TYR A O 1
ATOM 551 N N . LEU A 1 80 ? -10.697 7.831 -3.381 1.00 79.31 80 LEU A N 1
ATOM 552 C CA . LEU A 1 80 ? -9.515 8.125 -4.202 1.00 79.31 80 LEU A CA 1
ATOM 553 C C . LEU A 1 80 ? -8.298 8.580 -3.378 1.00 79.31 80 LEU A C 1
ATOM 555 O O . LEU A 1 80 ? -7.345 9.114 -3.936 1.00 79.31 80 LEU A O 1
ATOM 559 N N . GLY A 1 81 ? -8.322 8.379 -2.057 1.00 69.25 81 GLY A N 1
ATOM 560 C CA . GLY A 1 81 ? -7.254 8.809 -1.149 1.00 69.25 81 GLY A CA 1
ATOM 561 C C . GLY A 1 81 ? -7.485 10.178 -0.508 1.00 69.25 81 GLY A C 1
ATOM 562 O O . GLY A 1 81 ? -6.585 10.679 0.151 1.00 69.25 81 GLY A O 1
ATOM 563 N N . GLY A 1 82 ? -8.688 10.744 -0.662 1.00 57.62 82 GLY A N 1
ATOM 564 C CA . GLY A 1 82 ? -9.046 12.054 -0.127 1.00 57.62 82 GLY A CA 1
ATOM 565 C C . GLY A 1 82 ? -8.373 13.179 -0.909 1.00 57.62 82 GLY A C 1
ATOM 566 O O . GLY A 1 82 ? -7.217 13.505 -0.683 1.00 57.62 82 GLY A O 1
ATOM 567 N N . LEU A 1 83 ? -9.111 13.810 -1.822 1.00 51.34 83 LEU A N 1
ATOM 568 C CA . LEU A 1 83 ? -8.774 15.171 -2.235 1.00 51.34 83 LEU A CA 1
ATOM 569 C C . LEU A 1 83 ? -9.167 16.091 -1.071 1.00 51.34 83 LEU A C 1
ATOM 571 O O . LEU A 1 83 ? -10.329 16.480 -0.963 1.00 51.34 83 LEU A O 1
ATOM 575 N N . GLY A 1 84 ? -8.226 16.337 -0.160 1.00 45.72 84 GLY A N 1
ATOM 576 C CA . GLY A 1 84 ? -8.392 17.171 1.030 1.00 45.72 84 GLY A CA 1
ATOM 577 C C . GLY A 1 84 ? -7.050 17.538 1.633 1.00 45.72 84 GLY A C 1
ATOM 578 O O . GLY A 1 84 ? -6.316 16.597 2.001 1.00 45.72 84 GLY A O 1
#

Secondary structure (DSSP, 8-state):
-PPPHHHHHHHHHHHHHHHHHHHHHHHHHHHHHHT-HHHHHHHHHHHHHHHHHHHHHH-HHHHHHHHHHHHS---GGGGGT---

InterPro domains:
  IPR006750 Putative inner membrane exporter, YdcZ [PF04657] (10-83)

Radius of gyration: 16.82 Å; chains: 1; bounding box: 35×30×50 Å

pLDDT: mean 85.27, std 9.58, range [45.72, 96.12]